Protein AF-A0A257MW33-F1 (afdb_monomer)

Solvent-accessible surface area (backbone atoms only — not comparable to full-atom values): 5738 Å² total; per-residue (Å²): 106,93,74,58,73,94,69,82,81,71,88,85,59,93,52,57,45,85,50,97,47,96,89,48,70,44,78,68,74,91,81,74,55,65,73,61,47,50,57,47,49,53,53,36,52,51,21,59,76,69,71,32,64,66,56,35,50,54,46,44,51,72,72,36,85,90,56,68,84,79,54,75,88,81,48,70,67,59,47,54,51,52,54,58,61,75,76,108

Foldseek 3Di:
DFVDDPDDDDPPDDAWDDDPDRPDIHGDDDDDPPVRVVVLVVQLVVCVVVVVVVSNLVSCPVPPPPDDRPDDDPDPVVVVVVVVVVVD

Secondary structure (DSSP, 8-state):
-TT--SSPPPSS-SSEEE-SSTT-EEE--PPPPHHHHHHHHHHHHHHHHTT-HHHHHHHHHHHSTT----S----HHHHHHHHHHHT-

Sequence (88 aa):
RPGEKLYEELLIGDNVSETSHPRIMRAEEQIIPWFELENMLEALEKAAKDDDFERVRAVLKRAVSGFVPQCEIGDLLWKRRSDAIHHL

Structure (mmCIF, N/CA/C/O backbone):
data_AF-A0A257MW33-F1
#
_entry.id   AF-A0A257MW33-F1
#
loop_
_atom_site.group_PDB
_atom_site.id
_atom_site.type_symbol
_atom_site.label_atom_id
_atom_site.label_alt_id
_atom_site.label_comp_id
_atom_site.label_asym_id
_atom_site.label_entity_id
_atom_site.label_seq_id
_atom_site.pdbx_PDB_ins_code
_atom_site.Cartn_x
_atom_site.Cartn_y
_atom_site.Cartn_z
_atom_site.occupancy
_atom_site.B_iso_or_equiv
_atom_site.auth_seq_id
_atom_site.auth_comp_id
_atom_site.auth_asym_id
_atom_site.auth_atom_id
_atom_site.pdbx_PDB_model_num
ATOM 1 N N . ARG A 1 1 ? -2.104 17.985 -7.476 1.00 81.81 1 ARG A N 1
ATOM 2 C CA . ARG A 1 1 ? -0.757 17.558 -7.937 1.00 81.81 1 ARG A CA 1
ATOM 3 C C . ARG A 1 1 ? -0.836 16.087 -8.353 1.00 81.81 1 ARG A C 1
ATOM 5 O O . ARG A 1 1 ? -1.792 15.437 -7.951 1.00 81.81 1 ARG A O 1
ATOM 12 N N . PRO A 1 2 ? 0.073 15.550 -9.189 1.00 81.12 2 PRO A N 1
ATOM 13 C CA . PRO A 1 2 ? 0.030 14.131 -9.552 1.00 81.12 2 PRO A CA 1
ATOM 14 C C . PRO A 1 2 ? 0.057 13.246 -8.296 1.00 81.12 2 PRO A C 1
ATOM 16 O O . PRO A 1 2 ? 0.967 13.387 -7.486 1.00 81.12 2 PRO A O 1
ATOM 19 N N . GLY A 1 3 ? -0.954 12.389 -8.130 1.00 81.81 3 GLY A N 1
ATOM 20 C CA . GLY A 1 3 ? -1.121 11.533 -6.947 1.00 81.81 3 GLY A CA 1
ATOM 21 C C . GLY A 1 3 ? -1.746 12.204 -5.715 1.00 81.81 3 GLY A C 1
ATOM 22 O O . GLY A 1 3 ? -1.810 11.574 -4.666 1.00 81.81 3 GLY A O 1
ATOM 23 N N . GLU A 1 4 ? -2.189 13.459 -5.811 1.00 86.25 4 GLU A N 1
ATOM 24 C CA . GLU A 1 4 ? -2.879 14.160 -4.721 1.00 86.25 4 GLU A CA 1
ATOM 25 C C . GLU A 1 4 ? -4.385 13.876 -4.769 1.00 86.25 4 GLU A C 1
ATOM 27 O O . GLU A 1 4 ? -5.033 14.115 -5.792 1.00 86.25 4 GLU A O 1
ATOM 32 N N . LYS A 1 5 ? -4.944 13.403 -3.651 1.00 85.00 5 LYS A N 1
ATOM 33 C CA . LYS A 1 5 ? -6.391 13.254 -3.473 1.00 85.00 5 LYS A CA 1
ATOM 34 C C . LYS A 1 5 ? -7.013 14.597 -3.086 1.00 85.00 5 LYS A C 1
ATOM 36 O O . LYS A 1 5 ? -6.419 15.378 -2.353 1.00 85.00 5 LYS A O 1
ATOM 41 N N . LEU A 1 6 ? -8.230 14.856 -3.568 1.00 88.81 6 LEU A N 1
ATOM 42 C CA . LEU A 1 6 ? -9.009 16.037 -3.162 1.00 88.81 6 LEU A CA 1
ATOM 43 C C . LEU A 1 6 ? -9.658 15.861 -1.784 1.00 88.81 6 LEU A C 1
ATOM 45 O O . LEU A 1 6 ? -9.871 16.840 -1.075 1.00 88.81 6 LEU A O 1
ATOM 49 N N . TYR A 1 7 ? -9.964 14.614 -1.425 1.00 88.50 7 TYR A N 1
ATOM 50 C CA . TYR A 1 7 ? -10.544 14.222 -0.150 1.00 88.50 7 TYR A CA 1
ATOM 51 C C . TYR A 1 7 ? -9.874 12.926 0.305 1.00 88.50 7 TYR A C 1
ATOM 53 O O . TYR A 1 7 ? -9.697 12.014 -0.504 1.00 88.50 7 TYR A O 1
ATOM 61 N N . GLU A 1 8 ? -9.507 12.866 1.580 1.00 87.56 8 GLU A N 1
ATOM 62 C CA . GLU A 1 8 ? -8.998 11.647 2.211 1.00 87.56 8 GLU A CA 1
ATOM 63 C C . GLU A 1 8 ? -10.150 10.713 2.595 1.00 87.56 8 GLU A C 1
ATOM 65 O O . GLU A 1 8 ? -11.291 11.152 2.788 1.00 87.56 8 GLU A O 1
ATOM 70 N N . GLU A 1 9 ? -9.858 9.421 2.720 1.00 84.81 9 GLU A N 1
ATOM 71 C CA . GLU A 1 9 ? -10.824 8.447 3.219 1.00 84.81 9 GLU A CA 1
ATOM 72 C C . GLU A 1 9 ? -11.148 8.667 4.708 1.00 84.81 9 GLU A C 1
ATOM 74 O O . GLU A 1 9 ? -10.302 9.058 5.516 1.00 84.81 9 GLU A O 1
ATOM 79 N N . LEU A 1 10 ? -12.393 8.376 5.098 1.00 84.19 10 LEU A N 1
ATOM 80 C CA . LEU A 1 10 ? -12.792 8.378 6.503 1.00 84.19 10 LEU A CA 1
ATOM 81 C C . LEU A 1 10 ? -12.163 7.172 7.219 1.00 84.19 10 LEU A C 1
ATOM 83 O O . LEU A 1 10 ? -12.377 6.033 6.818 1.00 84.19 10 LEU A O 1
ATOM 87 N N . LEU A 1 11 ? -11.433 7.419 8.313 1.00 76.50 11 LEU A N 1
ATOM 88 C CA . LEU A 1 11 ? -10.747 6.367 9.085 1.00 76.50 11 LEU A CA 1
ATOM 89 C C . LEU A 1 11 ? -11.701 5.428 9.845 1.00 76.50 11 LEU A C 1
ATOM 91 O O . LEU A 1 11 ? -11.313 4.332 10.238 1.00 76.50 11 LEU A O 1
ATOM 95 N N . ILE A 1 12 ? -12.938 5.867 10.077 1.00 72.62 12 ILE A N 1
ATOM 96 C CA . ILE A 1 12 ? -13.998 5.060 10.681 1.00 72.62 12 ILE A CA 1
ATOM 97 C C . ILE A 1 12 ? -14.789 4.442 9.525 1.00 72.62 12 ILE A C 1
ATOM 99 O O . ILE A 1 12 ? -15.709 5.066 8.998 1.00 72.62 12 ILE A O 1
ATOM 103 N N . GLY A 1 13 ? -14.344 3.267 9.081 1.00 70.69 13 GLY A N 1
ATOM 104 C CA . GLY A 1 13 ? -14.944 2.502 7.985 1.00 70.69 13 GLY A CA 1
ATOM 105 C C . GLY A 1 13 ? -15.603 1.204 8.458 1.00 70.69 13 GLY A C 1
ATOM 106 O O . GLY A 1 13 ? -15.877 1.033 9.642 1.00 70.69 13 GLY A O 1
ATOM 107 N N . ASP A 1 14 ? -15.829 0.273 7.532 1.00 70.44 14 ASP A N 1
ATOM 108 C CA . ASP A 1 14 ? -16.625 -0.938 7.790 1.00 70.44 14 ASP A CA 1
ATOM 109 C C . ASP A 1 14 ? -15.894 -2.020 8.608 1.00 70.44 14 ASP A C 1
ATOM 111 O O . ASP A 1 14 ? -16.543 -2.863 9.222 1.00 70.44 14 ASP A O 1
ATOM 115 N N . ASN A 1 15 ? -14.552 -2.010 8.635 1.00 81.69 15 ASN A N 1
ATOM 116 C CA . ASN A 1 15 ? -13.740 -3.074 9.243 1.00 81.69 15 ASN A CA 1
ATOM 117 C C . ASN A 1 15 ? -12.937 -2.581 10.455 1.00 81.69 15 ASN A C 1
ATOM 119 O O . ASN A 1 15 ? -11.707 -2.656 10.491 1.00 81.69 15 ASN A O 1
ATOM 123 N N . VAL A 1 16 ? -13.642 -2.024 11.438 1.00 87.94 16 VAL A N 1
ATOM 124 C CA . VAL A 1 16 ? -13.053 -1.523 12.684 1.00 87.94 16 VAL A CA 1
ATOM 125 C C . VAL A 1 16 ? -13.665 -2.210 13.903 1.00 87.94 16 VAL A C 1
ATOM 127 O O . VAL A 1 16 ? -14.858 -2.506 13.935 1.00 87.94 16 VAL A O 1
ATOM 130 N N . SER A 1 17 ? -12.852 -2.442 14.929 1.00 90.31 17 SER A N 1
ATOM 131 C CA . SER A 1 17 ? -13.273 -2.946 16.233 1.00 90.31 17 SER A CA 1
ATOM 132 C C . SER A 1 17 ? -13.194 -1.847 17.299 1.00 90.31 17 SER A C 1
ATOM 134 O O . SER A 1 17 ? -12.351 -0.945 17.249 1.00 90.31 17 SER A O 1
ATOM 136 N N . GLU A 1 18 ? -14.112 -1.886 18.267 1.00 91.62 18 GLU A N 1
ATOM 137 C CA . GLU A 1 18 ? -14.094 -0.963 19.403 1.00 91.62 18 GLU A CA 1
ATOM 138 C C . GLU A 1 18 ? -12.909 -1.257 20.331 1.00 91.62 18 GLU A C 1
ATOM 140 O O . GLU A 1 18 ? -12.458 -2.395 20.477 1.00 91.62 18 GLU A O 1
ATOM 145 N N . THR A 1 19 ? -12.419 -0.218 21.004 1.00 93.81 19 THR A N 1
ATOM 146 C CA . THR A 1 19 ? -11.478 -0.365 22.119 1.00 93.81 19 THR A CA 1
ATOM 147 C C . THR A 1 19 ? -12.140 0.072 23.424 1.00 93.81 19 THR A C 1
ATOM 149 O O . THR A 1 19 ? -13.261 0.573 23.431 1.00 93.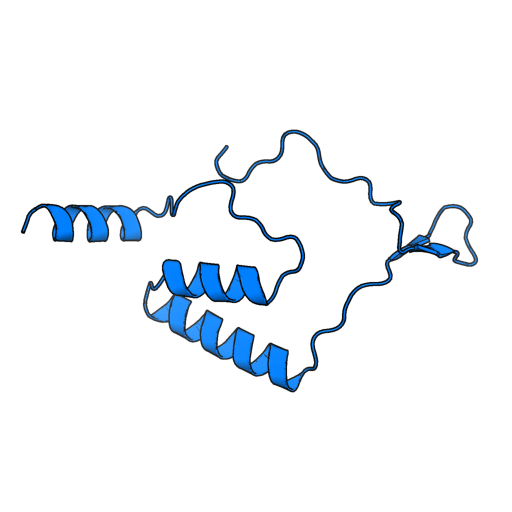81 19 THR A O 1
ATOM 152 N N . SER A 1 20 ? -11.441 -0.068 24.553 1.00 95.25 20 SER A N 1
ATOM 153 C CA . SER A 1 20 ? -11.949 0.402 25.850 1.00 95.25 20 SER A CA 1
ATOM 154 C C . SER A 1 20 ? -12.199 1.913 25.9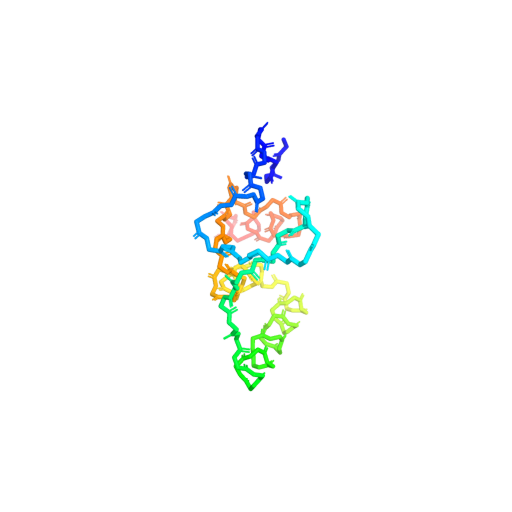01 1.00 95.25 20 SER A C 1
ATOM 156 O O . SER A 1 20 ? -12.960 2.380 26.748 1.00 95.25 20 SER A O 1
ATOM 158 N N . HIS A 1 21 ? -11.562 2.688 25.021 1.00 95.06 21 HIS A N 1
ATOM 159 C CA . HIS A 1 21 ? -11.743 4.128 24.959 1.00 95.06 21 HIS A CA 1
ATOM 160 C C . HIS A 1 21 ? -12.740 4.492 23.841 1.00 95.06 21 HIS A C 1
ATOM 162 O O . HIS A 1 21 ? -12.465 4.218 22.674 1.00 95.06 21 HIS A O 1
ATOM 168 N N . PRO A 1 22 ? -13.830 5.231 24.129 1.00 90.19 22 PRO A N 1
ATOM 169 C CA . PRO A 1 22 ? -14.950 5.446 23.197 1.00 90.19 22 PRO A CA 1
ATOM 170 C C . PRO A 1 22 ? -14.619 6.286 21.950 1.00 90.19 22 PRO A C 1
ATOM 172 O O . PRO A 1 22 ? -15.444 6.436 21.060 1.00 90.19 22 PRO A O 1
ATOM 175 N N . ARG A 1 23 ? -13.419 6.875 21.890 1.0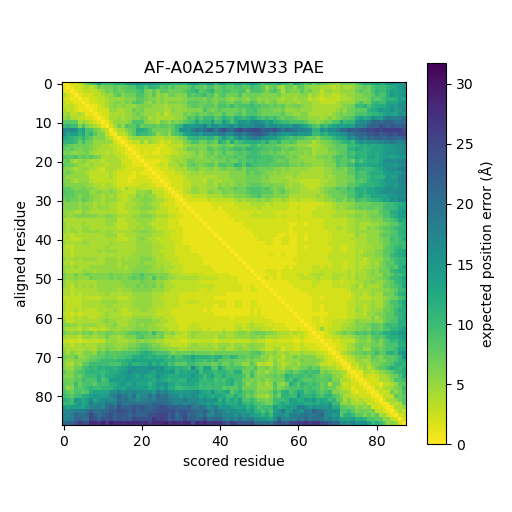0 90.88 23 ARG A N 1
ATOM 176 C CA . ARG A 1 23 ? -12.912 7.629 20.725 1.00 90.88 23 ARG A CA 1
ATOM 177 C C . ARG A 1 23 ? -11.753 6.944 19.998 1.00 90.88 23 ARG A C 1
ATOM 179 O O . ARG A 1 23 ? -11.110 7.581 19.172 1.00 90.88 23 ARG A O 1
ATOM 186 N N . ILE A 1 24 ? -11.425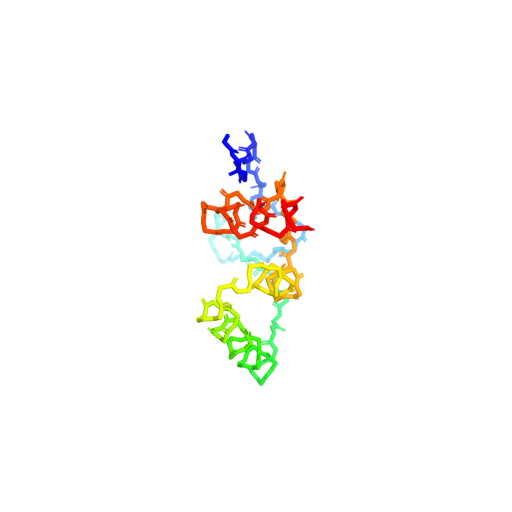 5.706 20.361 1.00 90.56 24 ILE A N 1
ATOM 187 C CA . ILE A 1 24 ? -10.349 4.940 19.730 1.00 90.56 24 ILE A CA 1
ATOM 188 C C . ILE A 1 24 ? -10.970 3.680 19.138 1.00 90.56 24 ILE A C 1
ATOM 190 O O . ILE A 1 24 ? -11.554 2.867 19.855 1.00 90.56 24 ILE A O 1
ATOM 194 N N . MET A 1 25 ? -10.820 3.532 17.828 1.00 90.62 25 MET A N 1
ATOM 195 C CA . MET A 1 25 ? -11.223 2.348 17.079 1.00 90.62 25 MET A CA 1
ATOM 196 C C . MET A 1 25 ? -9.971 1.696 16.497 1.00 90.62 25 MET A C 1
ATOM 198 O O . MET A 1 25 ? -8.991 2.385 16.198 1.00 90.62 25 MET A O 1
ATOM 202 N N . ARG A 1 26 ? -9.983 0.374 16.362 1.00 90.50 26 ARG A N 1
ATOM 203 C CA . ARG A 1 26 ? -8.894 -0.406 15.775 1.00 90.50 26 ARG A CA 1
ATOM 204 C C . ARG A 1 26 ? -9.302 -0.844 14.375 1.00 90.50 26 ARG A C 1
ATOM 206 O O . ARG A 1 26 ? -10.316 -1.508 14.235 1.00 90.50 26 ARG A O 1
ATOM 213 N N . ALA A 1 27 ? -8.508 -0.514 13.363 1.00 89.25 27 ALA A N 1
ATOM 214 C CA . ALA A 1 27 ? -8.694 -1.064 12.024 1.00 89.25 27 ALA A CA 1
ATOM 215 C C . ALA A 1 27 ? -8.250 -2.532 11.979 1.00 89.25 27 ALA A C 1
ATOM 217 O O . ALA A 1 27 ? -7.202 -2.890 12.525 1.00 89.25 27 ALA A O 1
ATOM 218 N N . GLU A 1 28 ? -9.053 -3.367 11.331 1.00 87.31 28 GLU A N 1
ATOM 219 C CA . GLU A 1 28 ? -8.710 -4.746 11.008 1.00 87.31 28 GLU A CA 1
ATOM 220 C C . GLU A 1 28 ? -8.276 -4.793 9.540 1.00 87.31 28 GLU A C 1
ATOM 222 O O . GLU A 1 28 ? -9.065 -4.549 8.627 1.00 87.31 28 GLU A O 1
ATOM 227 N N . GLU A 1 29 ? -7.002 -5.095 9.313 1.00 84.94 29 GLU A N 1
ATOM 228 C CA . GLU A 1 29 ? -6.386 -5.074 7.987 1.00 84.94 29 GLU A CA 1
ATOM 229 C C . GLU A 1 29 ? -5.943 -6.471 7.563 1.00 84.94 29 GLU A C 1
ATOM 231 O O . GLU A 1 29 ? -5.666 -7.349 8.387 1.00 84.94 29 GLU A O 1
ATOM 236 N N . GLN A 1 30 ? -5.847 -6.673 6.251 1.00 85.38 30 GLN A N 1
ATOM 237 C CA . GLN A 1 30 ? -5.27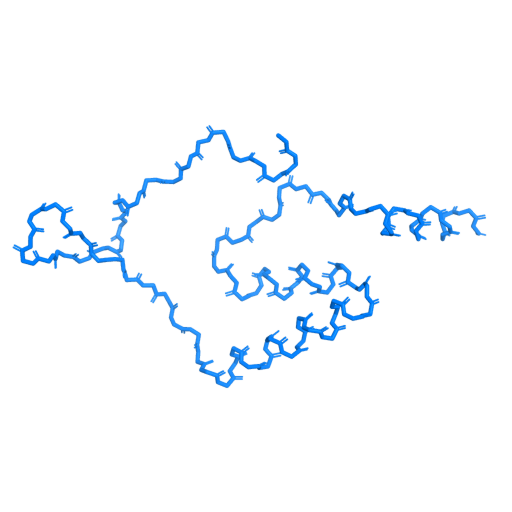3 -7.897 5.705 1.00 85.38 30 GLN A CA 1
ATOM 238 C C . GLN A 1 30 ? -3.779 -7.964 6.037 1.00 85.38 30 GLN A C 1
ATOM 240 O O . GLN A 1 30 ? -3.038 -6.997 5.858 1.00 85.38 30 GLN A O 1
ATOM 245 N N . ILE A 1 31 ? -3.330 -9.130 6.497 1.00 90.06 31 ILE A N 1
ATOM 246 C CA . ILE A 1 31 ? -1.925 -9.375 6.822 1.00 90.06 31 ILE A CA 1
ATOM 247 C C . ILE A 1 31 ? -1.279 -10.105 5.651 1.00 90.06 31 ILE A C 1
ATOM 249 O O . ILE A 1 31 ? -1.756 -11.155 5.223 1.00 90.06 31 ILE A O 1
ATOM 253 N N . ILE A 1 32 ? -0.157 -9.576 5.171 1.00 93.44 32 ILE A N 1
ATOM 254 C CA . ILE A 1 32 ? 0.691 -10.261 4.195 1.00 93.44 32 ILE A CA 1
ATOM 255 C C . ILE A 1 32 ? 1.629 -11.196 4.971 1.00 93.44 32 ILE A C 1
ATOM 257 O O . ILE A 1 32 ? 2.336 -10.723 5.867 1.00 93.44 32 ILE A O 1
ATOM 261 N N . PRO A 1 33 ? 1.665 -12.506 4.664 1.00 96.25 33 PRO A N 1
ATOM 262 C CA . PRO A 1 33 ? 2.616 -13.421 5.285 1.00 96.25 33 PRO A CA 1
ATOM 263 C C . PRO A 1 33 ? 4.056 -12.936 5.099 1.00 96.25 33 PRO A C 1
ATOM 265 O O . PRO A 1 33 ? 4.424 -12.499 4.011 1.00 96.25 33 PRO A O 1
ATOM 268 N N . TRP A 1 34 ? 4.890 -13.053 6.139 1.00 96.19 34 TRP A N 1
ATOM 269 C CA . TRP A 1 34 ? 6.260 -12.517 6.121 1.00 96.19 34 TRP A CA 1
ATOM 270 C C . TRP A 1 34 ? 7.068 -12.970 4.901 1.00 96.19 34 TRP A C 1
ATOM 272 O O . TRP A 1 34 ? 7.677 -12.147 4.230 1.00 96.19 34 TRP A O 1
ATOM 282 N N . PHE A 1 35 ? 7.010 -14.263 4.572 1.00 97.12 35 PHE A N 1
ATOM 283 C CA . PHE A 1 35 ? 7.710 -14.813 3.413 1.00 97.12 35 PHE A CA 1
ATOM 284 C C . PHE A 1 35 ? 7.265 -14.163 2.093 1.00 97.12 35 PHE A C 1
ATOM 286 O O . PHE A 1 35 ? 8.079 -13.897 1.216 1.00 97.12 35 PHE A O 1
ATOM 293 N N . GLU A 1 36 ? 5.974 -13.873 1.929 1.00 96.00 36 GLU A N 1
ATOM 294 C CA . GLU A 1 36 ? 5.482 -13.181 0.735 1.00 96.00 36 GLU A CA 1
ATOM 295 C C . GLU A 1 36 ? 5.920 -11.716 0.716 1.00 96.00 36 GLU A C 1
ATOM 297 O O . GLU A 1 36 ? 6.333 -11.218 -0.331 1.00 96.00 36 GLU A O 1
ATOM 302 N N . LEU A 1 37 ? 5.873 -11.046 1.869 1.00 96.12 37 LEU A N 1
ATOM 303 C CA . LEU A 1 37 ? 6.315 -9.664 2.011 1.00 96.12 37 LEU A CA 1
ATOM 304 C C . LEU A 1 37 ? 7.808 -9.514 1.692 1.00 96.12 37 LEU A C 1
ATOM 306 O O . LEU A 1 37 ? 8.176 -8.617 0.940 1.00 96.12 37 LEU A O 1
ATOM 310 N N . GLU A 1 38 ? 8.652 -10.404 2.208 1.00 97.94 38 GLU A N 1
ATOM 311 C CA . GLU A 1 38 ? 10.096 -10.425 1.955 1.00 97.94 38 GLU A CA 1
ATOM 312 C C . GLU A 1 38 ? 10.393 -10.533 0.453 1.00 97.94 38 GLU A C 1
ATOM 314 O O . GLU A 1 38 ? 11.079 -9.677 -0.105 1.00 97.94 38 GLU A O 1
ATOM 319 N N . ASN A 1 39 ? 9.751 -11.480 -0.240 1.00 97.25 39 ASN A N 1
ATOM 320 C CA . ASN A 1 39 ? 9.866 -11.616 -1.696 1.00 97.25 39 ASN A CA 1
ATOM 321 C C . ASN A 1 39 ? 9.424 -10.345 -2.451 1.00 97.25 39 ASN A C 1
ATOM 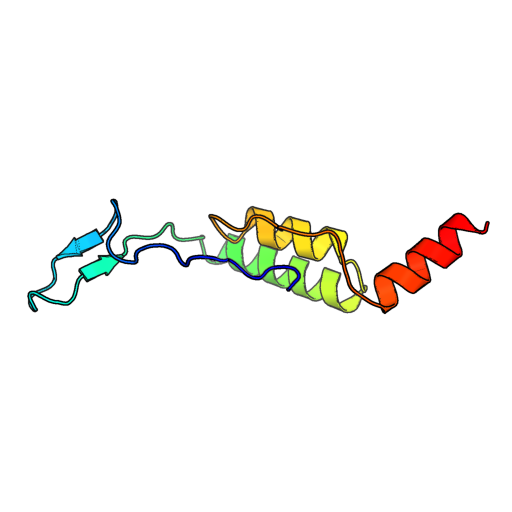323 O O . ASN A 1 39 ? 10.008 -9.978 -3.475 1.00 97.25 39 ASN A O 1
ATOM 327 N N . MET A 1 40 ? 8.371 -9.667 -1.980 1.00 97.25 40 MET A N 1
ATOM 328 C CA . MET A 1 40 ? 7.915 -8.408 -2.580 1.00 97.25 40 MET A CA 1
ATOM 329 C C . MET A 1 40 ? 8.914 -7.270 -2.348 1.00 97.25 40 MET A C 1
ATOM 331 O O . MET A 1 40 ? 9.142 -6.479 -3.264 1.00 97.25 40 MET A O 1
ATOM 335 N N . LEU A 1 41 ? 9.523 -7.193 -1.163 1.00 97.88 41 LEU A N 1
ATOM 336 C CA . LEU A 1 41 ? 10.532 -6.187 -0.829 1.00 97.88 41 LEU A CA 1
ATOM 337 C C . LEU A 1 41 ? 11.805 -6.368 -1.659 1.00 97.88 41 LEU A C 1
ATOM 339 O O . LEU A 1 41 ? 12.298 -5.389 -2.216 1.00 97.88 41 LEU A O 1
ATOM 343 N N . GLU A 1 42 ? 12.285 -7.599 -1.830 1.00 97.94 42 GLU A N 1
ATOM 344 C CA . GLU A 1 42 ? 13.429 -7.891 -2.704 1.00 97.94 42 GLU A CA 1
ATOM 345 C C . GLU A 1 42 ? 13.146 -7.500 -4.161 1.00 97.94 42 GLU A C 1
ATOM 347 O O . GLU A 1 42 ? 13.972 -6.870 -4.829 1.00 97.94 42 GLU A O 1
ATOM 352 N N . ALA A 1 43 ? 11.950 -7.827 -4.663 1.00 97.50 43 ALA A N 1
ATOM 353 C CA . ALA A 1 43 ? 11.533 -7.442 -6.008 1.00 97.50 43 ALA A CA 1
ATOM 354 C C . ALA A 1 43 ? 11.442 -5.916 -6.171 1.00 97.50 43 ALA A C 1
ATOM 356 O O . ALA A 1 43 ? 11.808 -5.393 -7.227 1.00 97.50 43 ALA A O 1
ATOM 357 N N . LEU A 1 44 ? 10.964 -5.210 -5.141 1.00 97.81 44 LEU A N 1
ATOM 358 C CA . LEU A 1 44 ? 10.889 -3.751 -5.118 1.00 97.81 44 LEU A CA 1
ATOM 359 C C . LEU A 1 44 ? 12.285 -3.123 -5.118 1.00 97.81 44 LEU A C 1
ATOM 361 O O . LEU A 1 44 ? 12.540 -2.213 -5.905 1.00 97.81 44 LEU A O 1
ATOM 365 N N . GLU A 1 45 ? 13.191 -3.623 -4.277 1.00 97.88 45 GLU A N 1
ATOM 366 C CA . GLU A 1 45 ? 14.566 -3.135 -4.179 1.00 97.88 45 GLU A CA 1
ATOM 367 C C . GLU A 1 45 ? 15.310 -3.314 -5.504 1.00 97.88 45 GLU A C 1
ATOM 369 O O . GLU A 1 45 ? 15.959 -2.383 -5.983 1.00 97.88 45 GLU A O 1
ATOM 374 N N . LYS A 1 46 ? 15.181 -4.488 -6.130 1.00 97.81 46 LYS A N 1
ATOM 375 C CA . LYS A 1 46 ? 15.785 -4.750 -7.438 1.00 97.81 46 LYS A CA 1
ATOM 376 C C . LYS A 1 46 ? 15.235 -3.809 -8.511 1.00 97.81 46 LYS A C 1
ATOM 378 O O . LYS A 1 46 ? 16.011 -3.170 -9.210 1.00 97.81 46 LYS A O 1
ATOM 383 N N . ALA A 1 47 ? 13.912 -3.677 -8.602 1.00 95.75 47 ALA A N 1
ATOM 384 C CA . ALA A 1 47 ? 13.279 -2.797 -9.583 1.00 95.75 47 ALA A CA 1
ATOM 385 C C . ALA A 1 47 ? 13.689 -1.326 -9.400 1.00 95.75 47 ALA A C 1
ATOM 387 O O . ALA A 1 47 ? 13.889 -0.619 -10.383 1.00 95.75 47 ALA A O 1
ATOM 388 N N . ALA A 1 48 ? 13.854 -0.873 -8.154 1.00 94.00 48 ALA A N 1
ATOM 389 C CA . ALA A 1 48 ? 14.337 0.471 -7.860 1.00 94.00 48 ALA A CA 1
ATOM 390 C C . ALA A 1 48 ? 15.805 0.672 -8.272 1.00 94.00 48 ALA A C 1
ATOM 392 O O . ALA A 1 48 ? 16.132 1.713 -8.831 1.00 94.00 48 ALA A O 1
ATOM 393 N N . LYS A 1 49 ? 16.681 -0.315 -8.035 1.00 95.19 49 LYS A N 1
ATOM 394 C CA . LYS A 1 49 ? 18.096 -0.262 -8.458 1.00 95.19 49 LYS A CA 1
ATOM 395 C C . LYS A 1 49 ? 18.261 -0.249 -9.979 1.00 95.19 49 LYS A C 1
ATOM 397 O O . LYS A 1 49 ? 19.193 0.376 -10.472 1.00 95.19 49 LYS A O 1
ATOM 402 N N . ASP A 1 50 ? 17.362 -0.921 -10.691 1.00 93.81 50 ASP A N 1
ATOM 403 C CA . ASP A 1 50 ? 17.385 -1.039 -12.151 1.00 93.81 50 ASP A CA 1
ATOM 404 C C . ASP A 1 50 ? 16.622 0.108 -12.863 1.00 93.81 50 ASP A C 1
ATOM 406 O O . ASP A 1 50 ? 16.453 0.075 -14.084 1.00 93.81 50 ASP A O 1
ATOM 410 N N . ASP A 1 51 ? 16.124 1.113 -12.126 1.00 91.25 51 ASP A N 1
ATOM 411 C CA . ASP A 1 51 ? 15.237 2.174 -12.637 1.00 91.25 51 ASP A CA 1
ATOM 412 C C . ASP A 1 51 ? 14.013 1.616 -13.411 1.00 91.25 51 ASP A C 1
ATOM 414 O O . ASP A 1 51 ? 13.525 2.205 -14.392 1.00 91.25 51 ASP A O 1
ATOM 418 N N . ASP A 1 52 ? 13.501 0.452 -13.000 1.00 92.25 52 ASP A N 1
ATOM 419 C CA . ASP A 1 52 ? 12.325 -0.210 -13.574 1.00 92.25 52 ASP A CA 1
ATOM 420 C C . ASP A 1 52 ? 11.046 0.254 -12.863 1.00 92.25 52 ASP A C 1
ATOM 422 O O . ASP A 1 52 ? 10.428 -0.429 -12.039 1.00 92.25 52 ASP A O 1
ATOM 426 N N . PHE A 1 53 ? 10.641 1.477 -13.197 1.00 91.00 53 PHE A N 1
ATOM 427 C CA . PHE A 1 53 ? 9.470 2.140 -12.627 1.00 91.00 53 PHE A CA 1
ATOM 428 C C . PHE A 1 53 ? 8.140 1.409 -12.896 1.00 91.00 53 PHE A C 1
ATOM 430 O O . PHE A 1 53 ? 7.205 1.523 -12.097 1.00 91.00 53 PHE A O 1
ATOM 437 N N . GLU A 1 54 ? 8.045 0.643 -13.987 1.00 91.69 54 GLU A N 1
ATOM 438 C CA . GLU A 1 54 ? 6.869 -0.186 -14.279 1.00 91.69 54 GLU A CA 1
ATOM 439 C C . GLU A 1 54 ? 6.787 -1.356 -13.301 1.00 91.69 54 GLU A C 1
ATOM 441 O O . GLU A 1 54 ? 5.736 -1.617 -12.701 1.00 91.69 54 GLU A O 1
ATOM 446 N N . ARG A 1 55 ? 7.919 -2.024 -13.059 1.00 94.12 55 ARG A N 1
ATOM 447 C CA . ARG A 1 55 ? 7.988 -3.121 -12.097 1.00 94.12 55 ARG A CA 1
ATOM 448 C C . ARG A 1 55 ? 7.762 -2.648 -10.667 1.00 94.12 55 ARG A C 1
ATOM 450 O O . ARG A 1 55 ? 7.016 -3.311 -9.946 1.00 94.12 55 ARG A O 1
ATOM 457 N N . VAL A 1 56 ? 8.304 -1.492 -10.281 1.00 94.69 56 VAL A N 1
ATOM 458 C CA . VAL A 1 56 ? 8.013 -0.854 -8.982 1.00 94.69 56 VAL A CA 1
ATOM 459 C C . VAL A 1 56 ? 6.503 -0.681 -8.796 1.00 94.69 56 VAL A C 1
ATOM 461 O O . VAL A 1 56 ? 5.939 -1.116 -7.790 1.00 94.69 56 VAL A O 1
ATOM 464 N N . ARG A 1 57 ? 5.813 -0.111 -9.791 1.00 93.50 57 ARG A N 1
ATOM 465 C CA . ARG A 1 57 ? 4.354 0.066 -9.738 1.00 93.50 57 ARG A CA 1
ATOM 466 C C . ARG A 1 57 ? 3.607 -1.257 -9.663 1.00 93.50 57 ARG A C 1
ATOM 468 O O . ARG A 1 57 ? 2.623 -1.345 -8.932 1.00 93.50 57 ARG A O 1
ATOM 475 N N . ALA A 1 58 ? 4.048 -2.270 -10.402 1.00 94.44 58 ALA A N 1
ATOM 476 C CA . ALA A 1 58 ? 3.436 -3.593 -10.369 1.00 94.44 58 ALA A CA 1
ATOM 477 C C . ALA A 1 58 ? 3.551 -4.244 -8.981 1.00 94.44 58 ALA A C 1
ATOM 479 O O . ALA A 1 58 ? 2.569 -4.807 -8.495 1.00 94.44 58 ALA A O 1
ATOM 480 N N . VAL A 1 59 ? 4.711 -4.126 -8.326 1.00 96.12 59 VAL A N 1
ATOM 481 C CA . VAL A 1 59 ? 4.909 -4.628 -6.958 1.00 96.12 59 VAL A CA 1
ATOM 482 C C . VAL A 1 59 ? 3.994 -3.892 -5.980 1.00 96.12 59 VAL A C 1
ATOM 484 O O . VAL A 1 59 ? 3.275 -4.545 -5.229 1.00 96.12 59 VAL A O 1
ATOM 487 N N . LEU A 1 60 ? 3.927 -2.558 -6.041 1.00 95.00 60 LEU A N 1
ATOM 488 C CA . LEU A 1 60 ? 3.064 -1.766 -5.154 1.00 95.00 60 LEU A CA 1
ATOM 489 C C . LEU A 1 60 ? 1.572 -2.068 -5.343 1.00 95.00 60 LEU A C 1
ATOM 491 O O . LEU A 1 60 ? 0.863 -2.223 -4.355 1.00 95.00 60 LEU A O 1
ATOM 495 N N . LYS A 1 61 ? 1.096 -2.222 -6.587 1.00 93.94 61 LYS A N 1
ATOM 496 C CA . LYS A 1 61 ? -0.299 -2.618 -6.877 1.00 93.94 61 LYS A CA 1
ATOM 497 C C . LYS A 1 61 ? -0.664 -3.980 -6.293 1.00 93.94 61 LYS A C 1
ATOM 499 O O . LYS A 1 61 ? -1.824 -4.212 -5.977 1.00 93.94 61 LYS A O 1
ATOM 504 N N . ARG A 1 62 ? 0.305 -4.895 -6.209 1.00 92.69 62 ARG A N 1
ATOM 505 C CA . ARG A 1 62 ? 0.098 -6.227 -5.636 1.00 92.69 62 ARG A CA 1
ATOM 506 C C . ARG A 1 62 ? 0.181 -6.210 -4.111 1.00 92.69 62 ARG A C 1
ATOM 508 O O . ARG A 1 62 ? -0.593 -6.908 -3.470 1.00 92.69 62 ARG A O 1
ATOM 515 N N . ALA A 1 63 ? 1.139 -5.472 -3.558 1.00 92.62 63 ALA A N 1
ATOM 516 C CA . ALA A 1 63 ? 1.442 -5.485 -2.132 1.00 92.62 63 ALA A CA 1
ATOM 517 C C . ALA A 1 63 ? 0.495 -4.597 -1.315 1.00 92.62 63 ALA A C 1
ATOM 519 O O . ALA A 1 63 ? 0.135 -4.947 -0.199 1.00 92.62 63 ALA A O 1
ATOM 520 N N . VAL A 1 64 ? 0.092 -3.441 -1.845 1.00 91.25 64 VAL A N 1
ATOM 521 C CA . VAL A 1 64 ? -0.659 -2.437 -1.087 1.00 91.25 64 VAL A CA 1
ATOM 522 C C . VAL A 1 64 ? -2.122 -2.467 -1.512 1.00 91.25 64 VAL A C 1
ATOM 524 O O . VAL A 1 64 ? -2.482 -1.984 -2.588 1.00 91.25 64 VAL A O 1
ATOM 527 N N . SER A 1 65 ? -2.975 -3.023 -0.651 1.00 85.00 65 SER A N 1
ATOM 528 C CA . SER A 1 65 ? -4.427 -2.973 -0.843 1.00 85.00 65 SER A CA 1
ATOM 529 C C . SER A 1 65 ? -4.891 -1.521 -0.999 1.00 85.00 65 SER A C 1
ATOM 531 O O . SER A 1 65 ? -4.451 -0.636 -0.269 1.00 85.00 65 SER A O 1
ATOM 533 N N . GLY A 1 66 ? -5.743 -1.258 -1.989 1.00 85.44 66 GLY A N 1
ATOM 534 C CA . GLY A 1 66 ? -6.242 0.090 -2.276 1.00 85.44 66 GLY A CA 1
ATOM 535 C C . GLY A 1 66 ? -5.264 1.014 -3.016 1.00 85.44 66 GLY A C 1
ATOM 536 O O . GLY A 1 66 ? -5.637 2.140 -3.351 1.00 85.44 66 GLY A O 1
ATOM 537 N N . PHE A 1 67 ? -4.042 0.574 -3.340 1.00 90.38 67 PHE A N 1
ATOM 538 C CA . PHE A 1 67 ? -3.131 1.386 -4.147 1.00 90.38 67 PHE A CA 1
ATOM 539 C C . PHE A 1 67 ? -3.555 1.424 -5.619 1.00 90.38 67 PHE A C 1
ATOM 541 O O . PHE A 1 67 ? -3.379 0.469 -6.380 1.00 90.38 67 PHE A O 1
ATOM 548 N N . VAL A 1 68 ? -4.059 2.581 -6.045 1.00 87.81 68 VAL A N 1
ATOM 549 C CA . VAL A 1 68 ? -4.425 2.862 -7.436 1.00 87.81 68 VAL A CA 1
ATOM 550 C C . VAL A 1 68 ? -3.606 4.057 -7.929 1.00 87.81 68 VAL A 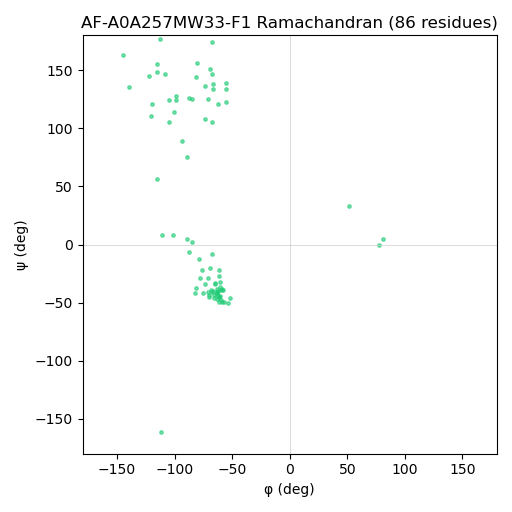C 1
ATOM 552 O O . VAL A 1 68 ? -3.839 5.179 -7.479 1.00 87.81 68 VAL A O 1
ATOM 555 N N . PRO A 1 69 ? -2.645 3.865 -8.854 1.00 87.56 69 PRO A N 1
ATOM 556 C CA . PRO A 1 69 ? -1.906 4.982 -9.430 1.00 87.56 69 PRO A CA 1
ATOM 557 C C . PRO A 1 69 ? -2.853 5.916 -10.184 1.00 87.56 69 PRO A C 1
ATOM 559 O O . PRO A 1 69 ? -3.500 5.507 -11.143 1.00 87.56 69 PRO A O 1
ATOM 562 N N . GLN A 1 70 ? -2.904 7.178 -9.765 1.00 84.69 70 GLN A N 1
ATOM 563 C CA . GLN A 1 70 ? -3.784 8.197 -10.354 1.00 84.69 70 GLN A CA 1
ATOM 564 C C . GLN A 1 70 ? -3.159 8.928 -11.550 1.00 84.69 70 GLN A C 1
ATOM 566 O O . GLN A 1 70 ? -3.805 9.748 -12.195 1.00 84.69 70 GLN A O 1
ATOM 571 N N . CYS A 1 71 ? -1.884 8.671 -11.832 1.00 83.69 71 CYS A N 1
ATOM 572 C CA . CYS A 1 71 ? -1.141 9.287 -12.922 1.00 83.69 71 CYS A CA 1
ATOM 573 C C . CYS A 1 71 ? -0.153 8.293 -13.532 1.00 83.69 71 CYS A C 1
ATOM 575 O O . CYS A 1 71 ? 0.194 7.283 -12.915 1.00 83.69 71 CYS A O 1
ATOM 577 N N . GLU A 1 72 ? 0.339 8.594 -14.728 1.00 83.69 72 GLU A N 1
ATOM 578 C CA . GLU A 1 72 ? 1.450 7.878 -15.361 1.00 83.69 72 GLU A CA 1
ATOM 579 C C . GLU A 1 72 ? 2.772 8.094 -14.610 1.00 83.69 72 GLU A C 1
ATOM 581 O O . GLU A 1 72 ? 2.839 8.838 -13.624 1.00 83.69 72 GLU A O 1
ATOM 586 N N . ILE A 1 73 ? 3.830 7.401 -15.032 1.00 83.38 73 ILE A N 1
ATOM 587 C CA . ILE A 1 73 ? 5.154 7.569 -14.435 1.00 83.38 73 ILE A CA 1
ATOM 588 C C . ILE A 1 73 ? 5.664 8.971 -14.789 1.00 83.38 73 ILE A C 1
ATOM 590 O O . ILE A 1 73 ? 6.045 9.273 -15.913 1.00 83.38 73 ILE A O 1
ATOM 594 N N . GLY A 1 74 ? 5.632 9.862 -13.799 1.00 78.06 74 GLY A N 1
ATOM 595 C CA . GLY A 1 74 ? 6.029 11.260 -13.955 1.00 78.06 74 GLY A CA 1
ATOM 596 C C . GLY A 1 74 ? 7.530 11.520 -13.808 1.00 78.06 74 GLY A C 1
ATOM 597 O O . GLY A 1 74 ? 7.925 12.684 -13.859 1.00 78.06 74 GLY A O 1
ATOM 598 N N . ASP A 1 75 ? 8.334 10.476 -13.597 1.00 80.81 75 ASP A N 1
ATOM 599 C CA . ASP A 1 75 ? 9.761 10.5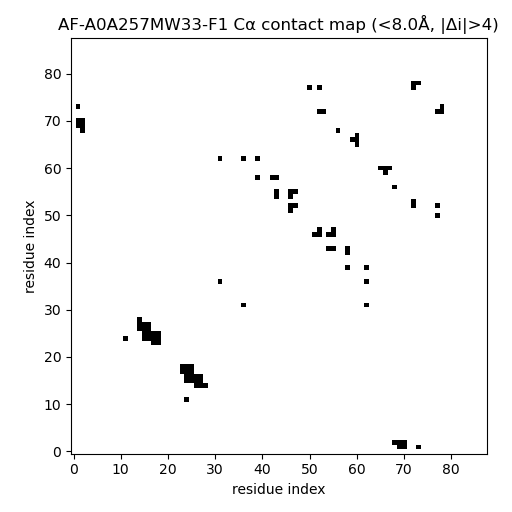75 -13.288 1.00 80.81 75 ASP A CA 1
ATOM 600 C C . ASP A 1 75 ? 10.577 11.139 -14.468 1.00 80.81 75 ASP A C 1
ATOM 602 O O . ASP A 1 75 ? 10.350 10.798 -15.631 1.00 80.81 75 ASP A O 1
ATOM 606 N N . LEU A 1 76 ? 11.533 12.027 -14.180 1.00 77.38 76 LEU A N 1
ATOM 607 C CA . LEU A 1 76 ? 12.333 12.710 -15.203 1.00 77.38 76 LEU A CA 1
ATOM 608 C C . LEU A 1 76 ? 13.337 11.785 -15.909 1.00 77.38 76 LEU A C 1
ATOM 610 O O . LEU A 1 76 ? 13.697 12.060 -17.056 1.00 77.38 76 LEU A O 1
ATOM 614 N N . LEU A 1 77 ? 13.823 10.737 -15.242 1.00 76.19 77 LEU A N 1
ATOM 615 C CA . LEU A 1 77 ? 14.696 9.717 -15.830 1.00 76.19 77 LEU A CA 1
ATOM 616 C C . LEU A 1 77 ? 13.881 8.775 -16.713 1.00 76.19 77 LEU A C 1
ATOM 618 O O . LEU A 1 77 ? 14.294 8.479 -17.835 1.00 76.19 77 LEU A O 1
ATOM 622 N N . TRP A 1 78 ? 12.686 8.389 -16.257 1.00 78.19 78 TRP A N 1
A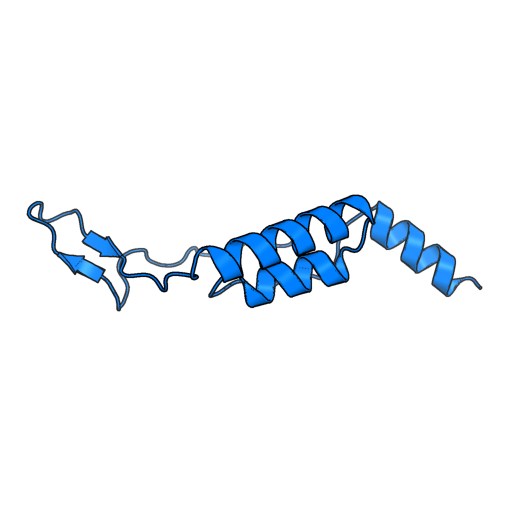TOM 623 C CA . TRP A 1 78 ? 11.751 7.604 -17.065 1.00 78.19 78 TRP A CA 1
ATOM 624 C C . TRP A 1 78 ? 11.355 8.339 -18.349 1.00 78.19 78 TRP A C 1
ATOM 626 O O . TRP A 1 78 ? 11.465 7.766 -19.432 1.00 78.19 78 TRP A O 1
ATOM 636 N N . LYS A 1 79 ? 10.980 9.623 -18.249 1.00 81.50 79 LYS A N 1
ATOM 637 C CA . LYS A 1 79 ? 10.621 10.446 -19.417 1.00 81.50 79 LYS A CA 1
ATOM 638 C C . LYS A 1 79 ? 11.772 10.537 -20.415 1.00 81.50 79 LYS A C 1
ATOM 640 O O . LYS A 1 79 ? 11.588 10.206 -21.578 1.00 81.50 79 LYS A O 1
ATOM 645 N N . ARG A 1 80 ? 12.986 10.856 -19.943 1.00 77.94 80 ARG A N 1
ATOM 646 C CA . ARG A 1 80 ? 14.187 10.910 -20.798 1.00 77.94 80 ARG A CA 1
ATOM 647 C C . ARG A 1 80 ? 14.472 9.590 -21.516 1.00 77.94 80 ARG A C 1
ATOM 649 O O . ARG A 1 80 ? 14.873 9.609 -22.675 1.00 77.94 80 ARG A O 1
ATOM 656 N N . ARG A 1 81 ? 14.270 8.452 -20.847 1.00 77.31 81 ARG A N 1
ATOM 657 C CA . ARG A 1 81 ? 14.447 7.123 -21.449 1.00 77.31 81 ARG A CA 1
ATOM 658 C C . ARG A 1 81 ? 13.360 6.807 -22.477 1.00 77.31 81 ARG A C 1
ATOM 660 O O . ARG A 1 81 ? 13.682 6.290 -23.540 1.00 77.31 81 ARG A O 1
ATOM 667 N N . SER A 1 82 ? 12.102 7.122 -22.175 1.00 73.75 82 SER A N 1
ATOM 668 C CA . SER A 1 82 ? 10.977 6.919 -23.095 1.00 73.75 82 SER A CA 1
ATOM 669 C C . SER A 1 82 ? 11.126 7.765 -24.361 1.00 73.75 82 SER A C 1
ATOM 671 O O . SER A 1 82 ? 10.960 7.248 -25.463 1.00 73.75 82 SER A O 1
ATOM 673 N N . ASP A 1 83 ? 11.519 9.032 -24.214 1.00 72.75 83 ASP A N 1
ATOM 674 C CA . ASP A 1 83 ? 11.762 9.939 -25.339 1.00 72.75 83 ASP A CA 1
ATOM 675 C C . ASP A 1 83 ? 12.916 9.433 -26.223 1.00 72.75 83 ASP A C 1
ATOM 677 O O . ASP A 1 83 ? 12.817 9.445 -27.448 1.00 72.75 83 ASP A O 1
ATOM 681 N N . ALA A 1 84 ? 13.993 8.916 -25.619 1.00 70.50 84 ALA A N 1
ATOM 682 C CA . ALA A 1 84 ? 15.124 8.348 -26.355 1.00 70.50 84 ALA A CA 1
ATOM 683 C C . ALA A 1 84 ? 14.760 7.086 -27.161 1.00 70.50 84 ALA A C 1
ATOM 685 O O . ALA A 1 84 ? 15.309 6.879 -28.240 1.00 70.50 84 ALA A O 1
ATOM 686 N N . ILE A 1 85 ? 13.838 6.256 -26.661 1.00 66.38 85 ILE A N 1
ATOM 687 C CA . ILE A 1 85 ? 13.341 5.063 -27.370 1.00 66.38 85 ILE A CA 1
ATOM 688 C C . ILE A 1 85 ? 12.407 5.454 -28.523 1.00 66.38 85 ILE A C 1
ATOM 690 O O . ILE A 1 85 ? 12.407 4.789 -29.551 1.00 66.38 85 ILE A O 1
ATOM 694 N N . HIS A 1 86 ? 11.628 6.530 -28.379 1.00 61.00 86 HIS A N 1
ATOM 695 C CA . HIS A 1 86 ? 10.638 6.947 -29.379 1.00 61.00 86 HIS A CA 1
ATOM 696 C C . HIS A 1 86 ? 11.240 7.695 -30.589 1.00 61.00 86 HIS A C 1
ATOM 698 O O . HIS A 1 86 ? 10.551 7.901 -31.591 1.00 61.00 86 HIS A O 1
ATOM 704 N N . HIS A 1 87 ? 12.507 8.113 -30.491 1.00 55.69 87 HIS A N 1
ATOM 705 C CA . HIS A 1 87 ? 13.274 8.796 -31.541 1.00 55.69 87 HIS A CA 1
ATOM 706 C C . HIS A 1 87 ? 14.267 7.886 -32.294 1.00 55.69 87 HIS A C 1
ATOM 708 O O . HIS A 1 87 ? 15.060 8.390 -33.096 1.00 55.69 87 HIS A O 1
ATOM 714 N N . LEU A 1 88 ? 14.214 6.573 -32.054 1.00 46.88 88 LEU A N 1
ATOM 715 C CA . LEU A 1 88 ? 14.874 5.524 -32.841 1.00 46.88 88 LEU A CA 1
ATOM 716 C C . LEU A 1 88 ? 13.846 4.804 -33.719 1.00 46.88 88 LEU A C 1
ATOM 718 O O . LEU A 1 88 ? 14.220 4.449 -34.858 1.00 46.88 88 LEU A O 1
#

pLDDT: mean 86.92, std 9.9, range [46.88, 97.94]

Mean predicted aligned error: 6.76 Å

Radius of gyration: 18.28 Å; Cα contacts (8 Å, |Δi|>4): 51; chains: 1; bounding box: 35×32×59 Å

Nearest PDB structures (foldseek):
  7w3m-assembly1_W  TM=4.823E-01  e=9.460E+00  Homo sapiens